Protein AF-A0A7N2MEG8-F1 (afdb_monomer_lite)

Structure (mmCIF, N/CA/C/O backbone):
data_AF-A0A7N2MEG8-F1
#
_entry.id   AF-A0A7N2MEG8-F1
#
loop_
_atom_site.group_PDB
_atom_site.id
_atom_site.type_symbol
_atom_site.label_atom_id
_atom_site.label_alt_id
_atom_site.label_comp_id
_atom_site.label_asym_id
_atom_site.label_entity_id
_atom_site.label_seq_id
_atom_site.pdbx_PDB_ins_code
_atom_site.Cartn_x
_atom_site.Cartn_y
_atom_site.Cartn_z
_atom_site.occupancy
_atom_site.B_iso_or_equiv
_atom_site.auth_seq_id
_atom_site.auth_comp_id
_atom_site.auth_asym_id
_atom_site.auth_atom_id
_atom_site.pdbx_PDB_model_num
ATOM 1 N N . MET A 1 1 ? 31.003 22.442 -7.005 1.00 32.66 1 MET A N 1
ATOM 2 C CA . MET A 1 1 ? 30.619 21.019 -7.139 1.00 32.66 1 MET A CA 1
ATOM 3 C C . MET A 1 1 ? 30.302 20.771 -8.602 1.00 32.66 1 MET A C 1
ATOM 5 O O . MET A 1 1 ? 29.429 21.438 -9.139 1.00 32.66 1 MET A O 1
ATOM 9 N N . ASN A 1 2 ? 31.133 19.966 -9.264 1.00 27.70 2 ASN A N 1
ATOM 10 C CA . ASN A 1 2 ? 31.216 19.896 -10.724 1.00 27.70 2 ASN A CA 1
ATOM 11 C C . ASN A 1 2 ? 30.023 19.133 -11.328 1.00 27.70 2 ASN A C 1
ATOM 13 O O . ASN A 1 2 ? 29.687 18.065 -10.815 1.00 27.70 2 ASN A O 1
ATOM 17 N N . PRO A 1 3 ? 29.409 19.633 -12.415 1.00 34.84 3 PRO A N 1
ATOM 18 C CA . PRO A 1 3 ? 28.373 18.915 -13.140 1.00 34.84 3 PRO A CA 1
ATOM 19 C C . PRO A 1 3 ? 29.043 17.756 -13.882 1.00 34.84 3 PRO A C 1
ATOM 21 O O . PRO A 1 3 ? 29.673 17.955 -14.921 1.00 34.84 3 PRO A O 1
ATOM 24 N N . ILE A 1 4 ? 28.965 16.553 -13.312 1.00 37.94 4 ILE A N 1
ATOM 25 C CA . ILE A 1 4 ? 29.476 15.345 -13.955 1.00 37.94 4 ILE A CA 1
ATOM 26 C C . ILE A 1 4 ? 28.613 15.096 -15.193 1.00 37.94 4 ILE A C 1
ATOM 28 O O . ILE A 1 4 ? 27.450 14.713 -15.112 1.00 37.94 4 ILE A O 1
ATOM 32 N N . CYS A 1 5 ? 29.245 15.394 -16.322 1.00 35.41 5 CYS A N 1
ATOM 33 C CA . CYS A 1 5 ? 28.895 15.046 -17.684 1.00 35.41 5 CYS A CA 1
ATOM 34 C C . CYS A 1 5 ? 27.600 15.672 -18.229 1.00 35.41 5 CYS A C 1
ATOM 36 O O . CYS A 1 5 ? 26.503 15.126 -18.135 1.00 35.41 5 CYS A O 1
ATOM 38 N N . LYS A 1 6 ? 27.767 16.771 -18.981 1.00 37.84 6 LYS A N 1
ATOM 39 C CA . LYS A 1 6 ? 26.927 17.019 -20.162 1.00 37.84 6 LYS A CA 1
ATOM 40 C C . LYS A 1 6 ? 27.148 15.854 -21.141 1.00 37.84 6 LYS A C 1
ATOM 42 O O . LYS A 1 6 ? 27.986 15.946 -22.032 1.00 37.84 6 LYS A O 1
ATOM 47 N N . LEU A 1 7 ? 26.445 14.743 -20.933 1.00 39.22 7 LEU A N 1
ATOM 48 C CA . LEU A 1 7 ? 26.450 13.606 -21.849 1.00 39.22 7 LEU A CA 1
ATOM 49 C C . LEU A 1 7 ? 25.743 14.017 -23.143 1.00 39.22 7 LEU A C 1
ATOM 51 O O . LEU A 1 7 ? 24.631 14.544 -23.146 1.00 39.22 7 LEU A O 1
ATOM 55 N N . HIS A 1 8 ? 26.481 13.867 -24.236 1.00 35.41 8 HIS A N 1
ATOM 56 C CA . HIS A 1 8 ? 26.164 14.364 -25.564 1.00 35.41 8 HIS A CA 1
ATOM 57 C C . HIS A 1 8 ? 24.864 13.742 -26.100 1.00 35.41 8 HIS A C 1
ATOM 59 O O . HIS A 1 8 ? 24.668 12.530 -26.036 1.00 35.41 8 HIS A O 1
ATOM 65 N N . ARG A 1 9 ? 23.985 14.586 -26.651 1.00 37.75 9 ARG A N 1
ATOM 66 C CA 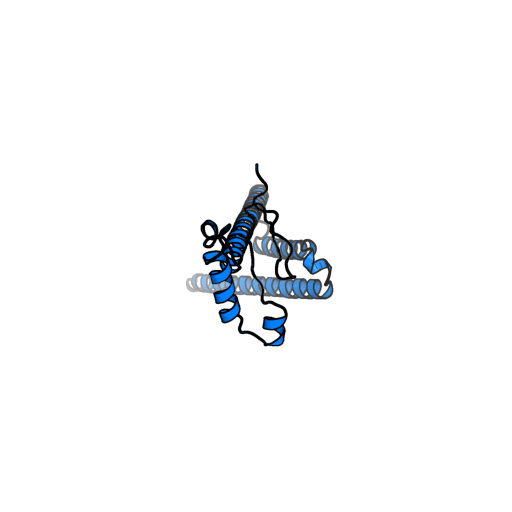. ARG A 1 9 ? 22.702 14.216 -27.261 1.00 37.75 9 ARG A CA 1
ATOM 67 C C . ARG A 1 9 ? 22.949 13.323 -28.489 1.00 37.75 9 ARG A C 1
ATOM 69 O O . ARG A 1 9 ? 23.186 13.838 -29.576 1.00 37.75 9 ARG A O 1
ATOM 76 N N . ARG A 1 10 ? 22.874 12.001 -28.327 1.00 39.38 10 ARG A N 1
ATOM 77 C CA . ARG A 1 10 ? 22.604 11.063 -29.427 1.00 39.38 10 ARG A CA 1
ATOM 78 C C . ARG A 1 10 ? 21.420 10.173 -29.048 1.00 39.38 10 ARG A C 1
ATOM 80 O O . ARG A 1 10 ? 21.531 9.344 -28.157 1.00 39.38 10 ARG A O 1
ATOM 87 N N . GLU A 1 11 ? 20.308 10.466 -29.719 1.00 40.22 11 GLU A N 1
ATOM 88 C CA . GLU A 1 11 ? 19.078 9.680 -29.897 1.00 40.22 11 GLU A CA 1
ATOM 89 C C . GLU A 1 11 ? 18.393 9.136 -28.620 1.00 40.22 11 GLU A C 1
ATOM 91 O O . GLU A 1 11 ? 18.770 8.127 -28.039 1.00 40.22 11 GLU A O 1
ATOM 96 N N . ASP A 1 12 ? 17.367 9.875 -28.185 1.00 44.72 12 ASP A N 1
ATOM 97 C CA . ASP A 1 12 ? 16.036 9.486 -27.672 1.00 44.72 12 ASP A CA 1
ATOM 98 C C . ASP A 1 12 ? 15.849 8.404 -26.577 1.00 44.72 12 ASP A C 1
ATOM 100 O O . ASP A 1 12 ? 14.711 8.079 -26.242 1.00 44.72 12 ASP A O 1
ATOM 104 N N . ILE A 1 13 ? 16.900 7.873 -25.944 1.00 49.38 13 ILE A N 1
ATOM 105 C CA . ILE A 1 13 ? 16.780 6.692 -25.051 1.00 49.38 13 ILE A CA 1
ATOM 106 C C . ILE A 1 13 ? 16.774 7.032 -23.538 1.00 49.38 13 ILE A C 1
ATOM 108 O O . ILE A 1 13 ? 16.577 6.157 -22.691 1.00 49.38 13 ILE A O 1
ATOM 112 N N . TRP A 1 14 ? 16.911 8.304 -23.149 1.00 44.84 14 TRP A N 1
ATOM 113 C CA . TRP A 1 14 ? 17.246 8.668 -21.761 1.00 44.84 14 TRP A CA 1
ATOM 114 C C . TRP A 1 14 ? 16.117 9.396 -21.020 1.00 44.84 14 TRP A C 1
ATOM 116 O O . TRP A 1 14 ? 15.692 10.481 -21.417 1.00 44.84 14 TRP A O 1
ATOM 126 N N . LYS A 1 15 ? 15.682 8.841 -19.880 1.00 49.66 15 LYS A N 1
ATOM 127 C CA . LYS A 1 15 ? 14.911 9.564 -18.853 1.00 49.66 15 LYS A CA 1
ATOM 128 C C . LYS A 1 15 ? 15.708 9.581 -17.554 1.00 49.66 15 LYS A C 1
ATOM 130 O O . LYS A 1 15 ? 16.048 8.530 -17.023 1.00 49.66 15 LYS A O 1
ATOM 135 N N . ILE A 1 16 ? 15.988 10.780 -17.054 1.00 51.81 16 ILE A N 1
ATOM 136 C CA . ILE A 1 16 ? 16.677 11.005 -15.783 1.00 51.81 16 ILE A CA 1
ATOM 137 C C . ILE A 1 16 ? 15.614 11.328 -14.725 1.00 51.81 16 ILE A C 1
ATOM 139 O O . ILE A 1 16 ? 14.812 12.241 -14.925 1.00 51.81 16 ILE A O 1
ATOM 143 N N . VAL A 1 17 ? 15.608 10.598 -13.607 1.00 47.75 17 VAL A N 1
ATOM 144 C CA . VAL A 1 17 ? 14.681 10.820 -12.483 1.00 47.75 17 VAL A CA 1
ATOM 145 C C . VAL A 1 17 ? 15.483 11.233 -11.246 1.00 47.75 17 VAL A C 1
ATOM 147 O O . VAL A 1 17 ? 16.465 10.580 -10.896 1.00 47.75 17 VAL A O 1
ATOM 150 N N . SER A 1 18 ? 15.081 12.337 -10.607 1.00 42.62 18 SER A N 1
ATOM 151 C CA . SER A 1 18 ? 15.676 12.851 -9.364 1.00 42.62 18 SER A CA 1
ATOM 152 C C . SER A 1 18 ? 14.766 12.577 -8.179 1.00 42.62 18 SER A C 1
ATOM 154 O O . SER A 1 18 ? 13.565 12.828 -8.280 1.00 42.62 18 SER A O 1
ATOM 156 N N . PHE A 1 19 ? 15.327 12.162 -7.044 1.00 45.59 19 PHE A N 1
ATOM 157 C CA . PHE A 1 19 ? 14.583 12.102 -5.788 1.00 45.59 19 PHE A CA 1
ATOM 158 C C . PHE A 1 19 ? 15.515 12.290 -4.584 1.00 45.59 19 PHE A C 1
ATOM 160 O O . PHE A 1 19 ? 16.102 11.315 -4.145 1.00 45.59 19 PHE A O 1
ATOM 167 N N . ASN A 1 20 ? 15.683 13.523 -4.075 1.00 46.59 20 ASN A N 1
ATOM 168 C CA . ASN A 1 20 ? 16.405 13.929 -2.839 1.00 46.59 20 ASN A CA 1
ATOM 169 C C . ASN A 1 20 ? 17.774 13.255 -2.499 1.00 46.59 20 ASN A C 1
ATOM 171 O O . ASN A 1 20 ? 18.314 13.501 -1.426 1.00 46.59 20 ASN A O 1
ATOM 175 N N . HIS A 1 21 ? 18.340 12.442 -3.395 1.00 49.62 21 HIS A N 1
ATOM 176 C CA . HIS A 1 21 ? 19.481 11.513 -3.304 1.00 49.62 21 HIS A CA 1
ATOM 177 C C . HIS A 1 21 ? 20.016 11.285 -4.745 1.00 49.62 21 HIS A C 1
ATOM 179 O O . HIS A 1 21 ? 19.342 11.709 -5.692 1.00 49.62 21 HIS A O 1
ATOM 185 N N . PRO A 1 22 ? 21.231 10.724 -4.965 1.00 65.19 22 PRO A N 1
ATOM 186 C CA . PRO A 1 22 ? 21.933 10.869 -6.243 1.00 65.19 22 PRO A CA 1
ATOM 187 C C . PRO A 1 22 ? 21.130 10.319 -7.424 1.00 65.19 22 PRO A C 1
ATOM 189 O O . PRO A 1 22 ? 20.460 9.296 -7.329 1.00 65.19 22 PRO A O 1
ATOM 192 N N . TRP A 1 23 ? 21.216 11.035 -8.541 1.00 72.44 23 TRP A N 1
ATOM 193 C CA . TRP A 1 23 ? 20.558 10.714 -9.801 1.00 72.44 23 TRP A CA 1
ATOM 194 C C . TRP A 1 23 ? 20.872 9.285 -10.256 1.00 72.44 23 TRP A C 1
ATOM 196 O O . TRP A 1 23 ? 22.038 8.891 -10.283 1.00 72.44 23 TRP A O 1
ATOM 206 N N . VAL A 1 24 ? 19.839 8.539 -10.659 1.00 81.38 24 VAL A N 1
ATOM 207 C CA . VAL A 1 24 ? 19.984 7.189 -11.223 1.00 81.38 24 VAL A CA 1
ATOM 208 C C . VAL A 1 24 ? 19.798 7.263 -12.734 1.00 81.38 24 VAL A C 1
ATOM 210 O O . VAL A 1 24 ? 18.755 7.698 -13.225 1.00 81.38 24 VAL A O 1
ATOM 213 N N . GLY A 1 25 ? 20.822 6.850 -13.477 1.00 82.56 25 GLY A N 1
ATOM 214 C CA . GLY A 1 25 ? 20.760 6.687 -14.925 1.00 82.56 25 GLY A CA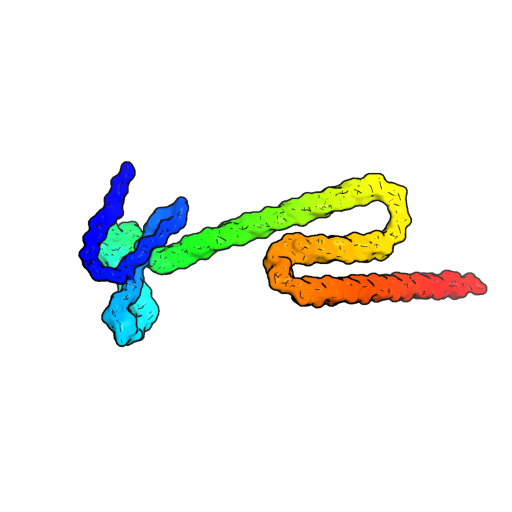 1
ATOM 215 C C . GLY A 1 25 ? 20.036 5.396 -15.297 1.00 82.56 25 GLY A C 1
ATOM 216 O O . GLY A 1 25 ? 20.270 4.361 -14.680 1.00 82.56 25 GLY A O 1
ATOM 217 N N . ILE A 1 26 ? 19.176 5.449 -16.315 1.00 84.00 26 ILE A N 1
ATOM 218 C CA . ILE A 1 26 ? 18.391 4.310 -16.813 1.00 84.00 26 ILE A CA 1
ATOM 219 C C . ILE A 1 26 ? 18.540 4.233 -18.325 1.00 84.00 26 ILE A C 1
ATOM 221 O O . ILE A 1 26 ? 18.470 5.263 -18.999 1.00 84.00 26 ILE A O 1
ATOM 225 N N . VAL A 1 27 ? 18.709 3.017 -18.843 1.00 83.62 27 VAL A N 1
ATOM 226 C CA . VAL A 1 27 ? 18.748 2.748 -20.285 1.00 83.62 27 VAL A CA 1
ATOM 227 C C . VAL A 1 27 ? 17.457 2.034 -20.646 1.00 83.62 27 VAL A C 1
ATOM 229 O O . VAL A 1 27 ? 17.177 0.947 -20.145 1.00 83.62 27 VAL A O 1
ATOM 232 N N . ASN A 1 28 ? 16.661 2.639 -21.521 1.00 85.94 28 ASN A N 1
ATOM 233 C CA . ASN A 1 28 ? 15.438 2.015 -22.011 1.00 85.94 28 ASN A CA 1
ATOM 234 C C . ASN A 1 28 ? 15.673 1.258 -23.324 1.00 85.94 28 ASN A C 1
ATOM 236 O O . ASN A 1 28 ? 16.708 1.390 -23.975 1.00 85.94 28 ASN A O 1
ATOM 240 N N . ARG A 1 29 ? 14.670 0.474 -23.739 1.00 82.50 29 ARG A N 1
ATOM 241 C CA . ARG A 1 29 ? 14.635 -0.110 -25.087 1.00 82.50 29 ARG A CA 1
ATOM 242 C C . ARG A 1 29 ? 14.653 1.004 -26.135 1.00 82.50 29 ARG A C 1
ATOM 244 O O . ARG A 1 29 ? 13.894 1.964 -26.020 1.00 82.50 29 ARG A O 1
ATOM 251 N N . SER A 1 30 ? 15.485 0.842 -27.162 1.00 79.38 30 SER A N 1
ATOM 252 C CA . SER A 1 30 ? 15.487 1.734 -28.323 1.00 79.38 30 SER A CA 1
ATOM 253 C C . SER A 1 30 ? 14.206 1.575 -29.150 1.00 79.38 30 SER A C 1
ATOM 255 O O . SER A 1 30 ? 13.497 0.573 -29.032 1.00 79.38 30 SER A O 1
ATOM 257 N N . GLN A 1 31 ? 13.929 2.513 -30.059 1.00 75.94 31 GLN A N 1
ATOM 258 C CA . GLN A 1 31 ? 12.781 2.392 -30.965 1.00 75.94 31 GLN A CA 1
ATOM 259 C C . GLN A 1 31 ? 12.859 1.128 -31.841 1.00 75.94 31 GLN A C 1
ATOM 261 O O . GLN A 1 31 ? 11.842 0.487 -32.103 1.00 75.94 31 GLN A O 1
ATOM 266 N N . ALA A 1 32 ? 14.065 0.717 -32.244 1.00 80.62 32 ALA A N 1
ATOM 267 C CA . ALA A 1 32 ? 14.275 -0.527 -32.979 1.00 80.62 32 ALA A CA 1
ATOM 268 C C . ALA A 1 32 ? 13.986 -1.767 -32.115 1.00 80.62 32 ALA A C 1
ATOM 270 O O . ALA A 1 32 ? 13.378 -2.718 -32.604 1.00 80.62 32 ALA A O 1
ATOM 271 N N . ASP A 1 33 ? 14.384 -1.756 -30.838 1.00 79.00 33 ASP A N 1
ATOM 272 C CA . ASP A 1 33 ? 14.089 -2.840 -29.893 1.00 79.00 33 ASP A CA 1
ATOM 273 C C . ASP A 1 33 ? 12.582 -2.938 -29.598 1.00 79.00 33 ASP A C 1
ATOM 275 O O . ASP A 1 3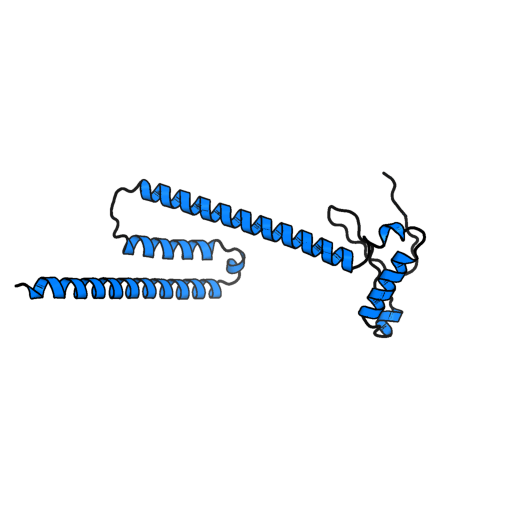3 ? 12.049 -4.040 -29.481 1.00 79.00 33 ASP A O 1
ATOM 279 N N . ILE A 1 34 ? 11.875 -1.803 -29.525 1.00 77.00 34 ILE A N 1
ATOM 280 C CA . ILE A 1 34 ? 10.413 -1.759 -29.363 1.00 77.00 34 ILE A CA 1
ATOM 281 C C . ILE A 1 34 ? 9.723 -2.357 -30.591 1.00 77.00 34 ILE A C 1
ATOM 283 O O . ILE A 1 34 ? 8.886 -3.245 -30.448 1.00 77.00 34 ILE A O 1
ATOM 287 N N . ASN A 1 35 ? 10.113 -1.928 -31.795 1.00 83.56 35 ASN A N 1
ATOM 288 C CA . ASN A 1 35 ? 9.523 -2.413 -33.046 1.00 83.56 35 ASN A CA 1
ATOM 289 C C . ASN A 1 35 ? 9.765 -3.917 -33.268 1.00 83.56 35 ASN A C 1
ATOM 291 O O . ASN A 1 35 ? 8.969 -4.578 -33.927 1.00 83.56 35 ASN A O 1
ATOM 295 N N . LYS A 1 36 ? 10.854 -4.460 -32.713 1.00 88.88 36 LYS A N 1
ATOM 296 C CA . LYS A 1 36 ? 11.186 -5.893 -32.750 1.00 88.88 36 LYS A CA 1
ATOM 297 C C . LYS A 1 36 ? 10.635 -6.685 -31.561 1.00 88.88 36 LYS A C 1
ATOM 299 O O . LYS A 1 36 ? 10.908 -7.877 -31.477 1.00 88.88 36 LYS A O 1
ATOM 304 N N . ILE A 1 37 ? 9.896 -6.043 -30.650 1.00 82.25 37 ILE A N 1
ATOM 305 C CA . ILE A 1 37 ? 9.352 -6.653 -29.427 1.00 82.25 37 ILE A CA 1
ATOM 306 C C . ILE A 1 37 ? 10.460 -7.389 -28.653 1.00 82.25 37 ILE A C 1
ATOM 308 O O . ILE A 1 37 ? 10.313 -8.531 -28.227 1.00 82.25 37 ILE A O 1
ATOM 312 N N . VAL A 1 38 ? 11.614 -6.735 -28.499 1.00 78.12 38 VAL A N 1
ATOM 313 C CA . VAL A 1 38 ? 12.732 -7.313 -27.749 1.00 78.12 38 VAL A CA 1
ATOM 314 C C . VAL A 1 38 ? 12.296 -7.551 -26.311 1.00 78.12 38 VAL A C 1
ATOM 316 O O . VAL A 1 38 ? 11.730 -6.660 -25.657 1.00 78.12 38 VAL A O 1
ATOM 319 N N . ASP A 1 39 ? 12.580 -8.767 -25.849 1.00 86.00 39 ASP A N 1
ATOM 320 C CA . ASP A 1 39 ? 12.261 -9.234 -24.512 1.00 86.00 39 ASP A CA 1
ATOM 321 C C . ASP A 1 39 ? 12.831 -8.301 -23.433 1.00 86.00 39 ASP A C 1
ATOM 323 O O . ASP A 1 39 ? 13.923 -7.734 -23.562 1.00 86.00 39 ASP A O 1
ATOM 327 N N . ILE A 1 40 ? 12.065 -8.119 -22.359 1.00 84.56 40 ILE A N 1
ATOM 328 C CA . ILE A 1 40 ? 12.423 -7.181 -21.297 1.00 84.56 40 ILE A CA 1
ATOM 329 C C . ILE A 1 40 ? 13.675 -7.624 -20.534 1.00 84.56 40 ILE A C 1
ATOM 331 O O . ILE A 1 40 ? 14.457 -6.768 -20.134 1.00 84.56 40 ILE A O 1
ATOM 335 N N . LEU A 1 41 ? 13.916 -8.928 -20.374 1.00 84.75 41 LEU A N 1
ATOM 336 C CA . LEU A 1 41 ? 15.113 -9.455 -19.718 1.00 84.75 41 LEU A CA 1
ATOM 337 C C . LEU A 1 41 ? 16.347 -9.217 -20.585 1.00 84.75 41 LEU A C 1
ATOM 339 O O . LEU A 1 41 ? 17.377 -8.780 -20.080 1.00 84.75 41 LEU A O 1
ATOM 343 N N . VAL A 1 42 ? 16.220 -9.386 -21.904 1.00 84.62 42 VAL A N 1
ATOM 344 C CA . VAL A 1 42 ? 17.291 -9.037 -22.852 1.00 84.62 42 VAL A CA 1
ATOM 345 C C . VAL A 1 42 ? 17.609 -7.540 -22.781 1.00 84.62 42 VAL A C 1
ATOM 347 O O . VAL A 1 42 ? 18.776 -7.153 -22.770 1.00 84.62 42 VAL A O 1
ATOM 350 N N . ALA A 1 43 ? 16.590 -6.683 -22.679 1.00 81.62 43 ALA A N 1
ATOM 351 C CA . ALA A 1 43 ? 16.787 -5.248 -22.491 1.00 81.62 43 ALA A CA 1
ATOM 352 C C . ALA A 1 43 ? 17.467 -4.912 -21.150 1.00 81.62 43 ALA A C 1
ATOM 354 O O . ALA A 1 43 ? 18.297 -4.007 -21.104 1.00 81.62 43 ALA A O 1
ATOM 355 N N . ARG A 1 44 ? 17.169 -5.659 -20.079 1.00 83.81 44 ARG A N 1
ATOM 356 C CA . ARG A 1 44 ? 17.829 -5.521 -18.769 1.00 83.81 44 ARG A CA 1
ATOM 357 C C . ARG A 1 44 ? 19.302 -5.925 -18.813 1.00 83.81 44 ARG A C 1
ATOM 359 O O . ARG A 1 44 ? 20.129 -5.213 -18.253 1.00 83.81 44 ARG A O 1
ATOM 366 N N . CYS A 1 45 ? 19.644 -7.006 -19.516 1.00 86.06 45 CYS A N 1
ATOM 367 C CA . CYS A 1 45 ? 21.041 -7.393 -19.733 1.00 86.06 45 CYS A CA 1
ATOM 368 C C . CYS A 1 45 ? 21.806 -6.307 -20.501 1.00 86.06 45 CYS A C 1
ATOM 370 O O . CYS A 1 45 ? 22.878 -5.898 -20.066 1.00 86.06 45 CYS A O 1
ATOM 372 N N . LYS A 1 46 ? 21.216 -5.765 -21.576 1.00 85.19 46 LYS A N 1
ATOM 373 C CA . LYS A 1 46 ? 21.802 -4.652 -22.343 1.00 85.19 46 LYS A CA 1
ATOM 374 C C . LYS A 1 46 ? 21.965 -3.373 -21.513 1.00 85.19 46 LYS A C 1
ATOM 376 O O . LYS A 1 46 ? 22.953 -2.665 -21.679 1.00 85.19 46 LYS A O 1
ATOM 381 N N . GLU A 1 47 ? 21.013 -3.062 -20.629 1.00 85.62 47 GLU A N 1
ATOM 382 C CA . GLU A 1 47 ? 21.106 -1.927 -19.697 1.00 85.62 47 GLU A CA 1
ATOM 383 C C . GLU A 1 47 ? 22.302 -2.094 -18.749 1.00 85.62 47 GLU A C 1
ATOM 385 O O . GLU A 1 47 ? 23.070 -1.152 -18.553 1.00 85.62 47 GLU A O 1
ATOM 390 N N . TRP A 1 48 ? 22.498 -3.297 -18.204 1.00 84.94 48 TRP A N 1
ATOM 391 C CA . TRP A 1 48 ? 23.644 -3.597 -17.349 1.00 84.94 48 TRP A CA 1
ATOM 392 C C . TRP A 1 48 ? 24.972 -3.517 -18.110 1.00 84.94 48 TRP A C 1
ATOM 394 O O . TRP A 1 48 ? 25.895 -2.841 -17.654 1.00 84.94 48 TRP A O 1
ATOM 404 N N . GLU A 1 49 ? 25.052 -4.141 -19.290 1.00 85.50 49 GLU A N 1
ATOM 405 C CA . GLU A 1 49 ? 26.234 -4.089 -20.159 1.00 85.50 49 GLU A CA 1
ATOM 406 C C . GLU A 1 49 ? 26.605 -2.645 -20.504 1.00 85.50 49 GLU A C 1
ATOM 408 O O . GLU A 1 49 ? 27.761 -2.259 -20.347 1.00 85.50 49 GLU A O 1
ATOM 413 N N . TYR A 1 50 ? 25.620 -1.819 -20.876 1.00 84.94 50 TYR A N 1
ATOM 414 C CA . TYR A 1 50 ? 25.829 -0.410 -21.198 1.00 84.94 50 TYR A CA 1
ATOM 415 C C . TYR A 1 50 ? 26.552 0.340 -20.074 1.00 84.94 50 TYR A C 1
ATOM 417 O O . TYR A 1 50 ? 27.540 1.037 -20.326 1.00 84.94 50 TYR A O 1
ATOM 425 N N . PHE A 1 51 ? 26.091 0.193 -18.829 1.00 83.75 51 PHE A N 1
ATOM 426 C CA . PHE A 1 51 ? 26.725 0.857 -17.691 1.00 83.75 51 PHE A CA 1
ATOM 427 C C . PHE A 1 51 ? 28.072 0.229 -17.323 1.00 83.75 51 PHE A C 1
ATOM 429 O O . PHE A 1 51 ? 28.990 0.965 -16.971 1.00 83.75 51 PHE A O 1
ATOM 436 N N . ALA A 1 52 ? 28.226 -1.093 -17.441 1.00 83.31 52 ALA A N 1
ATOM 437 C CA . ALA A 1 52 ? 29.468 -1.792 -17.114 1.00 83.31 52 ALA A CA 1
ATOM 438 C C . ALA A 1 52 ? 30.616 -1.464 -18.085 1.00 83.31 52 ALA A C 1
ATOM 440 O O . ALA A 1 52 ? 31.766 -1.353 -17.664 1.00 83.31 52 ALA A O 1
ATOM 441 N N . THR A 1 53 ? 30.316 -1.278 -19.375 1.00 80.50 53 THR A N 1
ATOM 442 C CA . THR A 1 53 ? 31.328 -1.008 -20.411 1.00 80.50 53 THR A CA 1
ATOM 443 C C . THR A 1 53 ? 31.591 0.480 -20.655 1.00 80.50 53 THR A C 1
ATOM 445 O O . THR A 1 53 ? 32.477 0.828 -21.434 1.00 80.50 53 THR A O 1
ATOM 448 N N . SER A 1 54 ? 30.823 1.378 -20.031 1.00 75.31 54 SER A N 1
ATOM 449 C CA . SER A 1 54 ? 30.923 2.820 -20.279 1.00 75.31 54 SER A CA 1
ATOM 450 C C . SER A 1 54 ? 32.175 3.449 -19.633 1.00 75.31 54 SER A C 1
ATOM 452 O O . SER A 1 54 ? 32.332 3.342 -18.414 1.00 75.31 54 SER A O 1
ATOM 454 N N . PRO A 1 55 ? 33.013 4.199 -20.385 1.00 65.00 55 PRO A N 1
ATOM 455 C CA . PRO A 1 55 ? 34.256 4.801 -19.875 1.00 65.00 55 PRO A CA 1
ATOM 456 C C . PRO A 1 55 ? 34.054 5.751 -18.685 1.00 65.00 55 PRO A C 1
ATOM 458 O O . PRO A 1 55 ? 34.843 5.745 -17.744 1.00 65.00 55 PRO A O 1
ATOM 461 N N . ASP A 1 56 ? 32.964 6.526 -18.701 1.00 64.00 56 ASP A N 1
ATOM 462 C CA . ASP A 1 56 ? 32.686 7.568 -17.701 1.00 64.00 56 ASP A CA 1
ATOM 463 C C . ASP A 1 56 ? 31.815 7.080 -16.527 1.00 64.00 56 ASP A C 1
ATOM 465 O O . ASP A 1 56 ? 31.757 7.736 -15.489 1.00 64.00 56 ASP A O 1
ATOM 469 N N . SER A 1 57 ? 31.119 5.944 -16.668 1.00 62.94 57 SER A N 1
ATOM 470 C CA . SER A 1 57 ? 30.120 5.464 -15.691 1.00 62.94 57 SER A CA 1
ATOM 471 C C . SER A 1 57 ? 30.325 4.028 -15.201 1.00 62.94 57 SER A C 1
ATOM 473 O O . SER A 1 57 ? 29.605 3.604 -14.297 1.00 62.94 57 SER A O 1
ATOM 475 N N . GLY A 1 58 ? 31.360 3.321 -15.674 1.00 66.69 58 GLY A N 1
ATOM 476 C CA . GLY A 1 58 ? 31.688 1.959 -15.230 1.00 66.69 58 GLY A CA 1
ATOM 477 C C . GLY A 1 58 ? 31.873 1.832 -13.714 1.00 66.69 58 GLY A C 1
ATOM 478 O O . GLY A 1 58 ? 31.372 0.897 -13.096 1.00 66.69 58 GLY A O 1
ATOM 479 N N . HIS A 1 59 ? 32.489 2.830 -13.073 1.00 72.50 59 HIS A N 1
ATOM 480 C CA . HIS A 1 59 ? 32.660 2.869 -11.614 1.00 72.50 59 HIS A CA 1
ATOM 481 C C . HIS A 1 59 ? 31.347 3.099 -10.834 1.00 72.50 59 HIS A C 1
ATOM 483 O O . HIS A 1 59 ? 31.291 2.849 -9.631 1.00 72.50 59 HIS A O 1
ATOM 489 N N . LEU A 1 60 ? 30.290 3.566 -11.505 1.00 72.88 60 LEU A N 1
ATOM 490 C CA . LEU A 1 60 ? 28.955 3.774 -10.940 1.00 72.88 60 LEU A CA 1
ATOM 491 C C . LEU A 1 60 ? 27.960 2.697 -11.371 1.00 72.88 60 LEU A C 1
ATOM 493 O O . LEU A 1 60 ? 26.819 2.753 -10.926 1.00 72.88 60 LEU A O 1
ATOM 497 N N . ALA A 1 61 ? 28.360 1.713 -12.183 1.00 75.88 61 ALA A N 1
ATOM 498 C CA . ALA A 1 61 ? 27.450 0.719 -12.751 1.00 75.88 61 ALA A CA 1
ATOM 499 C C . ALA A 1 61 ? 26.603 -0.005 -11.686 1.00 75.88 61 ALA A C 1
ATOM 501 O O . ALA A 1 61 ? 25.419 -0.243 -11.896 1.00 75.88 61 ALA A O 1
ATOM 502 N N . SER A 1 62 ? 27.166 -0.259 -10.499 1.00 78.12 62 SER A N 1
ATOM 503 C CA . SER A 1 62 ? 26.451 -0.871 -9.365 1.00 78.12 62 SER A CA 1
ATOM 504 C C . SER A 1 62 ? 25.366 0.015 -8.730 1.00 78.12 62 SER A C 1
ATOM 506 O O . SER A 1 62 ? 24.540 -0.480 -7.965 1.00 78.12 62 SER A O 1
ATOM 508 N N . LYS A 1 63 ? 25.361 1.317 -9.030 1.00 79.25 63 LYS A N 1
ATOM 509 C CA . LYS A 1 63 ? 24.410 2.333 -8.544 1.00 79.25 63 LYS A CA 1
ATOM 510 C C . LYS A 1 63 ? 23.515 2.894 -9.658 1.00 79.25 63 LYS A C 1
ATOM 512 O O . LYS A 1 63 ? 22.835 3.894 -9.446 1.00 79.25 63 LYS A O 1
ATOM 517 N N . MET A 1 64 ? 23.550 2.293 -10.845 1.00 82.81 64 MET A N 1
ATOM 518 C CA . MET A 1 64 ? 22.785 2.715 -12.019 1.00 82.81 64 MET A CA 1
ATOM 519 C C . MET A 1 64 ? 21.800 1.623 -12.440 1.00 82.81 64 MET A C 1
ATOM 521 O O . MET A 1 64 ? 21.780 0.520 -11.892 1.00 82.81 64 MET A O 1
ATOM 525 N N . GLY A 1 65 ? 20.962 1.946 -13.418 1.00 84.44 65 GLY A N 1
ATOM 526 C CA . GLY A 1 65 ? 19.994 1.031 -13.990 1.00 84.44 65 GLY A CA 1
ATOM 527 C C . GLY A 1 65 ? 18.711 0.911 -13.180 1.00 84.44 65 GLY A C 1
ATOM 528 O O . GLY A 1 65 ? 18.567 1.367 -12.039 1.00 84.44 65 GLY A O 1
ATOM 529 N N . SER A 1 66 ? 17.738 0.271 -13.810 1.00 84.88 66 SER A N 1
ATOM 530 C CA . SER A 1 66 ? 16.383 0.205 -13.276 1.00 84.88 66 SER A CA 1
ATOM 531 C C . SER A 1 66 ? 16.255 -0.662 -12.023 1.00 84.88 66 SER A C 1
ATOM 533 O O . SER A 1 66 ? 15.354 -0.429 -11.223 1.00 84.88 66 SER A O 1
ATOM 535 N N . GLU A 1 67 ? 17.145 -1.636 -11.816 1.00 86.00 67 GLU A N 1
ATOM 536 C CA . GLU A 1 67 ? 17.169 -2.433 -10.584 1.00 86.00 67 GLU A CA 1
ATOM 537 C C . GLU A 1 67 ? 17.567 -1.578 -9.371 1.00 86.00 67 GLU A C 1
ATOM 539 O O . GLU A 1 67 ? 16.933 -1.656 -8.317 1.00 86.00 67 GLU A O 1
ATOM 544 N N . CYS A 1 68 ? 18.576 -0.714 -9.529 1.00 83.94 68 CYS A N 1
ATOM 545 C CA . CYS A 1 68 ? 18.977 0.228 -8.489 1.00 83.94 68 CYS A CA 1
ATOM 546 C C . CYS A 1 68 ? 17.846 1.220 -8.187 1.00 83.94 68 CYS A C 1
ATOM 548 O O . CYS A 1 68 ? 17.510 1.430 -7.019 1.00 83.94 68 CYS A O 1
ATOM 550 N N . LEU A 1 69 ? 17.190 1.753 -9.228 1.00 84.25 69 LEU A N 1
ATOM 551 C CA . LEU A 1 69 ? 16.019 2.611 -9.047 1.00 84.25 69 LEU A CA 1
ATOM 552 C C . LEU A 1 69 ? 14.904 1.882 -8.278 1.00 84.25 69 LEU A C 1
ATOM 554 O O . LEU A 1 69 ? 14.365 2.436 -7.325 1.00 84.25 69 LEU A O 1
ATOM 558 N N . ALA A 1 70 ? 14.566 0.648 -8.659 1.00 84.62 70 ALA A N 1
ATOM 559 C CA . ALA A 1 70 ? 13.509 -0.121 -8.004 1.00 84.62 70 ALA A CA 1
ATOM 560 C C . ALA A 1 70 ? 13.802 -0.347 -6.513 1.00 84.62 70 ALA A C 1
ATOM 562 O O . ALA A 1 70 ? 12.912 -0.177 -5.678 1.00 84.62 70 ALA A O 1
ATOM 563 N N . LYS A 1 71 ? 15.057 -0.660 -6.164 1.00 83.38 71 LYS A N 1
ATOM 564 C CA . LYS A 1 71 ? 15.510 -0.789 -4.771 1.00 83.38 71 LYS A CA 1
ATOM 565 C C . LYS A 1 71 ? 15.360 0.526 -4.005 1.00 83.38 71 LYS A C 1
ATOM 567 O O . LYS A 1 71 ? 14.773 0.529 -2.927 1.00 83.38 71 LYS A O 1
ATOM 572 N N . LEU A 1 72 ? 15.820 1.642 -4.573 1.00 82.31 72 LEU A N 1
ATOM 573 C CA . LEU A 1 72 ? 15.717 2.963 -3.940 1.00 82.31 72 LEU A CA 1
ATOM 574 C C . LEU A 1 72 ? 14.264 3.395 -3.725 1.00 82.31 72 LEU A C 1
ATOM 576 O O . LEU A 1 72 ? 13.917 3.871 -2.645 1.00 82.31 72 LEU A O 1
ATOM 580 N N . LEU A 1 73 ? 13.405 3.190 -4.726 1.00 82.12 73 LEU A N 1
ATOM 581 C CA . LEU A 1 73 ? 11.976 3.479 -4.617 1.00 82.12 73 LEU A CA 1
ATOM 582 C C . LEU A 1 73 ? 11.308 2.599 -3.559 1.00 82.12 73 LEU A C 1
ATOM 584 O O . LEU A 1 73 ? 10.503 3.104 -2.782 1.00 82.12 73 LEU A O 1
ATOM 588 N N . SER A 1 74 ? 11.678 1.319 -3.484 1.00 87.69 74 SER A N 1
ATOM 589 C CA . SER A 1 74 ? 11.152 0.396 -2.472 1.00 87.69 74 SER A CA 1
ATOM 590 C C . SER A 1 74 ? 11.557 0.823 -1.061 1.00 87.69 74 SER A C 1
ATOM 592 O O . SER A 1 74 ? 10.697 0.932 -0.194 1.00 87.69 74 SER A O 1
ATOM 594 N N . MET A 1 75 ? 12.834 1.156 -0.841 1.00 82.81 75 MET A N 1
ATOM 595 C CA . MET A 1 75 ? 13.321 1.656 0.451 1.00 82.81 75 MET A CA 1
ATOM 596 C C . MET A 1 75 ? 12.636 2.963 0.861 1.00 82.81 75 MET A C 1
ATOM 598 O O . MET A 1 75 ? 12.284 3.149 2.026 1.00 82.81 75 MET A O 1
ATOM 602 N N . HIS A 1 76 ? 12.445 3.885 -0.087 1.00 82.25 76 HIS A N 1
ATOM 603 C CA . HIS A 1 76 ? 11.768 5.144 0.200 1.00 82.25 76 HIS A CA 1
ATOM 604 C C . HIS A 1 76 ? 10.297 4.919 0.559 1.00 82.25 76 HIS A C 1
ATOM 606 O O . HIS A 1 76 ? 9.824 5.448 1.564 1.00 82.25 76 HIS A O 1
ATOM 612 N N . LEU A 1 77 ? 9.595 4.097 -0.222 1.00 81.25 77 LEU A N 1
ATOM 613 C CA . LEU A 1 77 ? 8.204 3.745 0.034 1.00 81.25 77 LEU A CA 1
ATOM 614 C C . LEU A 1 77 ? 8.040 3.070 1.401 1.00 81.25 77 LEU A C 1
ATOM 616 O O . LEU A 1 77 ? 7.164 3.454 2.170 1.00 81.25 77 LEU A O 1
ATOM 620 N N . GLU A 1 78 ? 8.911 2.118 1.731 1.00 85.25 78 GLU A N 1
ATOM 621 C CA . GLU A 1 78 ? 8.919 1.443 3.030 1.00 85.25 78 GLU A CA 1
ATOM 622 C C . GLU A 1 78 ? 9.109 2.434 4.186 1.00 85.25 78 GLU A C 1
ATOM 624 O O . GLU A 1 78 ? 8.377 2.384 5.175 1.00 85.25 78 GLU A O 1
ATOM 629 N N . SER A 1 79 ? 10.056 3.366 4.049 1.00 83.75 79 SER A N 1
ATOM 630 C CA . SER A 1 79 ? 10.308 4.413 5.043 1.00 83.75 79 SER A CA 1
ATOM 631 C C . SER A 1 79 ? 9.074 5.291 5.269 1.00 83.75 79 SER A C 1
ATOM 633 O O . SER A 1 79 ? 8.666 5.511 6.412 1.00 83.75 79 SER A O 1
ATOM 635 N N . VAL A 1 80 ? 8.426 5.729 4.184 1.00 84.75 80 VAL A N 1
ATOM 636 C CA . VAL A 1 80 ? 7.205 6.543 4.253 1.00 84.75 80 VAL A CA 1
ATOM 637 C C . VAL A 1 80 ? 6.069 5.770 4.920 1.00 84.75 80 VAL A C 1
ATOM 639 O O . VAL A 1 80 ? 5.446 6.294 5.840 1.00 84.75 80 VAL A O 1
ATOM 642 N N . ILE A 1 81 ? 5.822 4.519 4.522 1.00 85.75 81 ILE A N 1
ATOM 643 C CA . ILE A 1 81 ? 4.768 3.682 5.116 1.00 85.75 81 ILE A CA 1
ATOM 644 C C . ILE A 1 81 ? 5.014 3.485 6.615 1.00 85.75 81 IL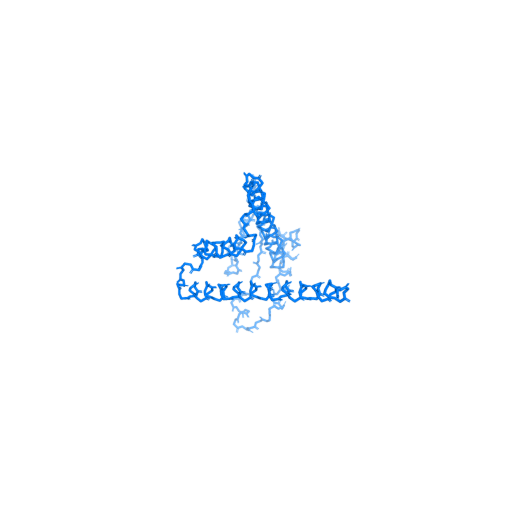E A C 1
ATOM 646 O O . ILE A 1 81 ? 4.099 3.653 7.420 1.00 85.75 81 ILE A O 1
ATOM 650 N N . ARG A 1 82 ? 6.252 3.178 7.011 1.00 82.56 82 ARG A N 1
ATOM 651 C CA . ARG A 1 82 ? 6.620 2.969 8.417 1.00 82.56 82 ARG A CA 1
ATOM 652 C C . ARG A 1 82 ? 6.397 4.227 9.253 1.00 82.56 82 ARG A C 1
ATOM 654 O O . ARG A 1 82 ? 5.800 4.142 10.322 1.00 82.56 82 ARG A O 1
ATOM 661 N N . ALA A 1 83 ? 6.818 5.386 8.749 1.00 80.31 83 ALA A N 1
ATOM 662 C CA . ALA A 1 83 ? 6.599 6.663 9.419 1.00 80.31 83 ALA A CA 1
ATOM 663 C C . ALA A 1 83 ? 5.102 6.979 9.577 1.00 80.31 83 ALA A C 1
ATOM 665 O O . ALA A 1 83 ? 4.676 7.427 10.642 1.00 80.31 83 ALA A O 1
ATOM 666 N N . GLN A 1 84 ? 4.293 6.691 8.552 1.00 83.25 84 GLN A N 1
ATOM 667 C CA . GLN A 1 84 ? 2.840 6.876 8.605 1.00 83.25 84 GLN A CA 1
ATOM 668 C C . GLN A 1 84 ? 2.181 5.956 9.641 1.00 83.25 84 GLN A C 1
ATOM 670 O O . GLN A 1 84 ? 1.385 6.429 10.447 1.00 83.25 84 GLN A O 1
ATOM 675 N N . ILE A 1 85 ? 2.560 4.674 9.697 1.00 84.25 85 ILE A N 1
ATOM 676 C CA . ILE A 1 85 ? 2.060 3.732 10.714 1.00 84.25 85 ILE A CA 1
ATOM 677 C C . ILE A 1 85 ? 2.406 4.218 12.126 1.00 84.25 85 ILE A C 1
ATOM 679 O O . ILE A 1 85 ? 1.538 4.232 13.002 1.00 84.25 85 ILE A O 1
ATOM 683 N N . SER A 1 86 ? 3.649 4.656 12.355 1.00 77.44 86 SER A N 1
ATOM 684 C CA . SER A 1 86 ? 4.063 5.207 13.650 1.00 77.44 86 SER A CA 1
ATOM 685 C C . SER A 1 86 ? 3.267 6.461 14.024 1.00 77.44 86 SER A C 1
ATOM 687 O O . SER A 1 86 ? 2.840 6.587 15.170 1.00 77.44 86 SER A O 1
ATOM 689 N N . SER A 1 87 ? 3.003 7.357 13.067 1.00 81.44 87 SER A N 1
ATOM 690 C CA . SER A 1 87 ? 2.191 8.554 13.311 1.00 81.44 87 SER A CA 1
ATOM 691 C C . SER A 1 87 ? 0.739 8.216 13.651 1.00 81.44 87 SER A C 1
ATOM 693 O O . SER A 1 87 ? 0.188 8.792 14.585 1.00 81.44 87 SER A O 1
ATOM 695 N N . ILE A 1 88 ? 0.119 7.281 12.924 1.00 79.38 88 ILE A N 1
ATOM 696 C CA . ILE A 1 88 ? -1.259 6.837 13.186 1.00 79.38 88 ILE A CA 1
ATOM 697 C C . ILE A 1 88 ? -1.352 6.189 14.569 1.00 79.38 88 ILE A C 1
ATOM 699 O O . ILE A 1 88 ? -2.244 6.520 15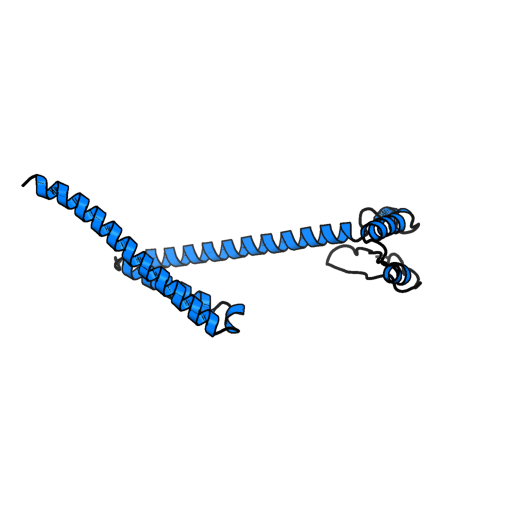.344 1.00 79.38 88 ILE A O 1
ATOM 703 N N . THR A 1 89 ? -0.398 5.319 14.909 1.00 81.56 89 THR A N 1
ATOM 704 C CA . THR A 1 89 ? -0.340 4.661 16.225 1.00 81.56 89 THR A CA 1
ATOM 705 C C . THR A 1 89 ? -0.253 5.690 17.354 1.00 81.56 89 THR A C 1
ATOM 707 O O . THR A 1 89 ? -0.972 5.587 18.343 1.00 81.56 89 THR A O 1
ATOM 710 N N . SER A 1 90 ? 0.577 6.726 17.188 1.00 82.56 90 SER A N 1
ATOM 711 C CA . SER A 1 90 ? 0.690 7.807 18.171 1.00 82.56 90 SER A CA 1
ATOM 712 C C . SER A 1 90 ? -0.607 8.599 18.333 1.00 82.56 90 SER A C 1
ATOM 714 O O . SER A 1 90 ? -0.923 8.996 19.452 1.00 82.56 90 SER A O 1
ATOM 716 N N . LEU A 1 91 ? -1.345 8.844 17.247 1.00 83.00 91 LEU A N 1
ATOM 717 C CA . LEU A 1 91 ? -2.631 9.540 17.311 1.00 83.00 91 LEU A CA 1
ATOM 718 C C . LEU A 1 91 ? -3.681 8.700 18.042 1.00 83.00 91 LEU A C 1
ATOM 720 O O . LEU A 1 91 ? -4.375 9.230 18.901 1.00 83.00 91 LEU A O 1
ATOM 724 N N . ILE A 1 92 ? -3.752 7.397 17.753 1.00 75.12 92 ILE A N 1
ATOM 725 C CA . ILE A 1 92 ? -4.673 6.474 18.428 1.00 75.12 92 ILE A CA 1
ATOM 726 C C . ILE A 1 92 ? -4.392 6.437 19.931 1.00 75.12 92 ILE A C 1
ATOM 728 O O . ILE A 1 92 ? -5.313 6.629 20.717 1.00 75.12 92 ILE A O 1
ATOM 732 N N . ASN A 1 93 ? -3.132 6.242 20.329 1.00 80.62 93 ASN A N 1
ATOM 733 C CA . ASN A 1 93 ? -2.768 6.178 21.746 1.00 80.62 93 ASN A CA 1
ATOM 734 C C . ASN A 1 93 ? -3.094 7.487 22.473 1.00 80.62 93 ASN A C 1
ATOM 736 O O . ASN A 1 93 ? -3.672 7.454 23.552 1.00 80.62 93 ASN A O 1
ATOM 740 N N . LYS A 1 94 ? -2.817 8.637 21.847 1.00 80.31 94 LYS A N 1
ATOM 741 C CA . LYS A 1 94 ? -3.177 9.941 22.410 1.00 80.31 94 LYS A CA 1
ATOM 742 C C . LYS A 1 94 ? -4.693 10.096 22.582 1.00 80.31 94 LYS A C 1
ATOM 744 O O . LYS A 1 94 ? -5.142 10.576 23.614 1.00 80.31 94 LYS A O 1
ATOM 749 N N . SER A 1 95 ? -5.486 9.682 21.594 1.00 73.25 95 SER A N 1
ATOM 750 C CA . SER A 1 95 ? -6.949 9.724 21.704 1.00 73.25 95 SER A CA 1
ATOM 751 C C . SER A 1 95 ? -7.490 8.769 22.772 1.00 73.25 95 SER A C 1
ATOM 753 O O . SER A 1 95 ? -8.486 9.096 23.407 1.00 73.25 95 SER A O 1
ATOM 755 N N . ILE A 1 96 ? -6.851 7.614 22.990 1.00 74.50 96 ILE A N 1
ATOM 756 C CA . ILE A 1 96 ? -7.191 6.704 24.096 1.00 74.50 96 ILE A CA 1
ATOM 757 C C . ILE A 1 96 ? -6.929 7.394 25.439 1.00 74.50 96 ILE A C 1
ATOM 759 O O . ILE A 1 96 ? -7.842 7.456 26.254 1.00 74.50 96 ILE A O 1
ATOM 763 N N . GLU A 1 97 ? -5.743 7.978 25.633 1.00 75.50 97 GLU A N 1
ATOM 764 C CA . GLU A 1 97 ? -5.383 8.692 26.869 1.00 75.50 97 GLU A CA 1
ATOM 765 C C . GLU A 1 97 ? -6.346 9.855 27.174 1.00 75.50 97 GLU A C 1
ATOM 767 O O . GLU A 1 97 ? -6.771 10.035 28.314 1.00 75.50 97 GLU A O 1
ATOM 772 N N . GLU A 1 98 ? -6.729 10.635 26.157 1.00 76.56 98 GLU A N 1
ATOM 773 C CA . GLU A 1 98 ? -7.690 11.737 26.304 1.00 76.56 98 GLU A CA 1
ATOM 774 C C . GLU A 1 98 ? -9.078 11.234 26.739 1.00 76.56 98 GLU A C 1
ATOM 776 O O . GLU A 1 98 ? -9.687 11.812 27.641 1.00 76.56 98 GLU A O 1
ATOM 781 N N . LEU A 1 99 ? -9.561 10.137 26.145 1.00 65.62 99 LEU A N 1
ATOM 782 C CA . LEU A 1 99 ? -10.853 9.532 26.488 1.00 65.62 99 LEU A CA 1
ATOM 783 C C . LEU A 1 99 ? -10.842 8.874 27.874 1.00 65.62 99 LEU A C 1
ATOM 785 O O . LEU A 1 99 ? -11.814 9.001 28.618 1.00 65.62 99 LEU A O 1
ATOM 789 N N . GLU A 1 100 ? -9.757 8.188 28.235 1.00 71.75 100 GLU A N 1
ATOM 790 C CA . GLU A 1 100 ? -9.573 7.612 29.569 1.00 71.75 100 GLU A CA 1
ATOM 791 C C . GLU A 1 100 ? -9.545 8.712 30.636 1.00 71.75 100 GLU A C 1
ATOM 793 O O . GLU A 1 100 ? -10.232 8.593 31.648 1.00 71.75 100 GLU A O 1
ATOM 798 N N . SER A 1 101 ? -8.845 9.823 30.382 1.00 70.94 101 SER A N 1
ATOM 799 C CA . SER A 1 101 ? -8.807 10.965 31.301 1.00 70.94 101 SER A CA 1
ATOM 800 C C . SER A 1 101 ? -10.157 11.677 31.441 1.00 70.94 101 SER A C 1
ATOM 802 O O . SER A 1 101 ? -10.477 12.151 32.532 1.00 70.94 101 SER A O 1
ATOM 804 N N . GLU A 1 102 ? -10.952 11.791 30.373 1.00 69.94 102 GLU A N 1
ATOM 805 C CA . GLU A 1 102 ? -12.300 12.376 30.445 1.00 69.94 102 GLU A CA 1
ATOM 806 C C . GLU A 1 102 ? -13.264 11.470 31.232 1.00 69.94 102 GLU A C 1
ATOM 808 O O . GLU A 1 102 ? -14.124 11.961 31.972 1.00 69.94 102 GLU A O 1
ATOM 813 N N . MET A 1 103 ? -13.081 10.150 31.120 1.00 58.06 103 MET A N 1
ATOM 814 C CA . MET A 1 103 ? -13.840 9.140 31.854 1.00 58.06 103 MET A CA 1
ATOM 815 C C . MET A 1 103 ? -13.469 9.100 33.343 1.00 58.06 103 MET A C 1
ATOM 817 O O . MET A 1 103 ? -14.369 9.048 34.177 1.00 58.06 103 MET A O 1
ATOM 821 N N . ASP A 1 104 ? -12.182 9.211 33.685 1.00 59.22 104 ASP A N 1
ATOM 822 C CA . ASP A 1 104 ? -11.691 9.271 35.074 1.00 59.22 104 ASP A CA 1
ATOM 823 C C . ASP A 1 104 ? -12.166 10.547 35.802 1.00 59.22 104 ASP A C 1
ATOM 825 O O . ASP A 1 104 ? -12.323 10.578 37.019 1.00 59.22 104 ASP A O 1
ATOM 829 N N . HIS A 1 105 ? -12.497 11.607 35.052 1.00 59.09 105 HIS A N 1
ATOM 830 C CA . HIS A 1 105 ? -13.115 12.819 35.596 1.00 59.09 105 HIS A CA 1
ATOM 831 C C . HIS A 1 105 ? -14.619 12.662 35.920 1.00 59.09 105 HIS A C 1
ATOM 833 O O . HIS A 1 105 ? -15.186 13.486 36.643 1.00 59.09 105 HIS A O 1
ATOM 839 N N . HIS A 1 106 ? -15.289 11.622 35.410 1.00 47.94 106 HIS A N 1
ATOM 840 C CA . HIS A 1 106 ? -16.724 11.392 35.594 1.00 47.94 106 HIS A CA 1
ATOM 841 C C . HIS A 1 106 ? -16.989 10.204 36.532 1.00 47.94 106 HIS A C 1
ATOM 843 O O . HIS A 1 106 ? -17.326 9.106 36.101 1.00 47.94 106 HIS A O 1
ATOM 849 N N . ASP A 1 107 ? -16.956 10.470 37.838 1.00 45.41 107 ASP A N 1
ATOM 850 C CA . ASP A 1 107 ? -17.290 9.559 38.952 1.00 45.41 107 ASP A CA 1
ATOM 851 C C . ASP A 1 107 ? -18.786 9.141 39.018 1.00 45.41 107 ASP A C 1
ATOM 853 O O . ASP A 1 107 ? -19.414 9.096 40.081 1.00 45.41 107 ASP A O 1
ATOM 857 N N . ARG A 1 108 ? -19.444 8.862 37.883 1.00 49.81 108 ARG A N 1
ATOM 858 C CA . ARG A 1 108 ? -20.823 8.346 37.881 1.00 49.81 108 ARG A CA 1
ATOM 859 C C . ARG A 1 108 ? -20.955 7.092 37.030 1.00 49.81 108 ARG A C 1
ATOM 861 O O . ARG A 1 108 ? -20.547 7.104 35.871 1.00 49.81 108 ARG A O 1
ATOM 868 N N . PRO A 1 109 ? -21.640 6.050 37.541 1.00 46.56 109 PRO A N 1
ATOM 869 C CA . PRO A 1 109 ? -21.974 4.877 36.759 1.00 46.56 109 PRO A CA 1
ATOM 870 C C . PRO A 1 109 ? -23.099 5.257 35.793 1.00 46.56 109 PRO A C 1
ATOM 872 O O . PRO A 1 109 ? -24.278 4.990 36.025 1.00 46.56 109 PRO A O 1
ATOM 875 N N . ILE A 1 110 ? -22.749 5.914 34.689 1.00 49.44 110 ILE A N 1
ATOM 876 C CA . ILE A 1 110 ? -23.588 5.861 33.498 1.00 49.44 110 ILE A CA 1
ATOM 877 C C . ILE A 1 110 ? -23.569 4.393 33.109 1.00 49.44 110 ILE A C 1
ATOM 879 O O . ILE A 1 110 ? -22.489 3.845 32.909 1.00 49.44 110 ILE A O 1
ATOM 883 N N . ALA A 1 111 ? -24.743 3.753 33.084 1.00 49.69 111 ALA A N 1
ATOM 884 C CA . ALA A 1 111 ? -24.907 2.346 32.740 1.00 49.69 111 ALA A CA 1
ATOM 885 C C . ALA A 1 111 ? -23.956 1.992 31.590 1.00 49.69 111 ALA A C 1
ATOM 887 O O . ALA A 1 111 ? -24.182 2.404 30.450 1.00 49.69 111 ALA A O 1
ATOM 888 N N . VAL A 1 112 ? -22.862 1.297 31.923 1.00 53.19 112 VAL A N 1
ATOM 889 C CA . VAL A 1 112 ? -21.647 1.201 31.092 1.00 53.19 112 VAL A CA 1
ATOM 890 C C . VAL A 1 112 ? -21.997 0.721 29.682 1.00 53.19 112 VAL A C 1
ATOM 892 O O . VAL A 1 112 ? -21.453 1.185 28.689 1.00 53.19 112 VAL A O 1
ATOM 895 N N . ASN A 1 113 ? -23.031 -0.110 29.578 1.00 52.34 113 ASN A N 1
ATOM 896 C CA . ASN A 1 113 ? -23.511 -0.669 28.324 1.00 52.34 113 ASN A CA 1
ATOM 897 C C . ASN A 1 113 ? -24.301 0.317 27.426 1.00 52.34 113 ASN A C 1
ATOM 899 O O . ASN A 1 113 ? -24.328 0.166 26.207 1.00 52.34 113 ASN A O 1
ATOM 903 N N . ALA A 1 114 ? -24.965 1.330 27.996 1.00 54.38 114 ALA A N 1
ATOM 904 C CA . ALA A 1 114 ? -25.628 2.394 27.231 1.00 54.38 114 ALA A CA 1
ATOM 905 C C . ALA A 1 114 ? -24.627 3.475 26.793 1.00 54.38 114 ALA A C 1
ATOM 907 O O . ALA A 1 114 ? -24.711 3.958 25.664 1.00 54.38 114 ALA A O 1
ATOM 908 N N . GLY A 1 115 ? -23.658 3.791 27.659 1.00 59.84 115 GLY A N 1
ATOM 909 C CA . GLY A 1 115 ? -22.568 4.721 27.364 1.00 59.84 115 GLY A CA 1
ATOM 910 C C . GLY A 1 115 ? -21.651 4.205 26.257 1.00 59.84 115 GLY A C 1
ATOM 911 O O . GLY A 1 115 ? -21.491 4.877 25.243 1.00 59.84 115 GLY A O 1
ATOM 912 N N . VAL A 1 116 ? -21.133 2.978 26.384 1.00 69.06 116 VAL A N 1
ATOM 913 C CA . VAL A 1 116 ? -20.226 2.373 25.388 1.00 69.06 116 VAL A CA 1
ATOM 914 C C . VAL A 1 116 ? -20.883 2.286 24.013 1.00 69.06 116 VAL A C 1
ATOM 916 O O . VAL A 1 116 ? -20.289 2.667 23.009 1.00 69.06 116 VAL A O 1
ATOM 919 N N . HIS A 1 117 ? -22.139 1.850 23.951 1.00 68.56 117 HIS A N 1
ATOM 920 C CA . HIS A 1 117 ? -22.850 1.744 22.683 1.00 68.56 117 HIS A CA 1
ATOM 921 C C . HIS A 1 117 ? -23.109 3.117 22.030 1.00 68.56 117 HIS A C 1
ATOM 923 O O . HIS A 1 117 ? -22.996 3.257 20.812 1.00 68.56 117 HIS A O 1
ATOM 929 N N . PHE A 1 118 ? -23.422 4.146 22.825 1.00 70.81 118 PHE A N 1
ATOM 930 C CA . PHE A 1 118 ? -23.558 5.518 22.332 1.00 70.81 118 PHE A CA 1
ATOM 931 C C . PHE A 1 118 ? -22.224 6.073 21.813 1.00 70.81 118 PHE A C 1
ATOM 933 O O . PHE A 1 118 ? -22.173 6.607 20.706 1.00 70.81 118 PHE A O 1
ATOM 940 N N . VAL A 1 119 ? -21.139 5.876 22.567 1.00 77.81 119 VAL A N 1
ATOM 941 C CA . VAL A 1 119 ? -19.785 6.307 22.193 1.00 77.81 119 VAL A CA 1
ATOM 942 C C . VAL A 1 119 ? -19.338 5.641 20.894 1.00 77.81 119 VAL A C 1
ATOM 944 O O . VAL A 1 119 ? -18.869 6.326 19.990 1.00 77.81 119 VAL A O 1
ATOM 947 N N . LEU A 1 120 ? -19.547 4.330 20.745 1.00 77.75 120 LEU A N 1
ATOM 948 C CA . LEU A 1 120 ? -19.176 3.599 19.532 1.00 77.75 120 LEU A CA 1
ATOM 949 C C . LEU A 1 120 ? -19.989 4.052 18.305 1.00 77.75 120 LEU A C 1
ATOM 951 O O . LEU A 1 120 ? -19.417 4.201 17.223 1.00 77.75 120 LEU A O 1
ATOM 955 N N . LYS A 1 121 ? -21.292 4.347 18.460 1.00 74.69 121 LYS A N 1
ATOM 956 C CA . LYS A 1 121 ? -22.104 4.942 17.378 1.00 74.69 121 LYS A CA 1
ATOM 957 C C . LYS A 1 121 ? -21.593 6.326 16.981 1.00 74.69 121 LYS A C 1
ATOM 959 O O . LYS A 1 121 ? -21.478 6.620 15.792 1.00 74.69 121 LYS A O 1
ATOM 964 N N . GLU A 1 122 ? -21.267 7.165 17.956 1.00 76.38 122 GLU A N 1
ATOM 965 C CA . GLU A 1 122 ? -20.827 8.534 17.698 1.00 76.38 122 GLU A CA 1
ATOM 966 C C . GLU A 1 122 ? -19.414 8.591 17.096 1.00 76.38 122 GLU A C 1
ATOM 968 O O . GLU A 1 122 ? -19.172 9.370 16.172 1.00 76.38 122 GLU A O 1
ATOM 973 N N . LEU A 1 123 ? -18.505 7.715 17.535 1.00 79.62 123 LEU A N 1
ATOM 974 C CA . LEU A 1 123 ? -17.165 7.569 16.963 1.00 79.62 123 LEU A CA 1
ATOM 975 C C . LEU A 1 123 ? -17.236 7.161 15.488 1.00 79.62 123 LEU A C 1
ATOM 977 O O . LEU A 1 123 ? -16.571 7.753 14.642 1.00 79.62 123 LEU A O 1
ATOM 981 N N . MET A 1 124 ? -18.085 6.183 15.170 1.00 82.88 124 MET A N 1
ATOM 982 C CA . MET A 1 124 ? -18.307 5.728 13.799 1.00 82.88 124 MET A CA 1
ATOM 983 C C . MET A 1 124 ? -18.894 6.844 12.925 1.00 82.88 124 MET A C 1
ATOM 985 O O . MET A 1 124 ? -18.452 7.066 11.801 1.00 82.88 124 MET A O 1
ATOM 989 N N . ARG A 1 125 ? -19.862 7.604 13.450 1.00 79.31 125 ARG A N 1
ATOM 990 C CA . ARG A 1 125 ? -20.449 8.745 12.738 1.00 79.31 125 ARG A CA 1
ATOM 991 C C . ARG A 1 125 ? -19.398 9.819 12.436 1.00 79.31 125 ARG A C 1
ATOM 993 O O . ARG A 1 125 ? -19.364 10.338 11.319 1.00 79.31 125 ARG A O 1
ATOM 1000 N N . LYS A 1 126 ? -18.543 10.148 13.412 1.00 77.81 126 LYS A N 1
ATOM 1001 C CA . LYS A 1 126 ? -17.451 11.120 13.249 1.00 77.81 126 LYS A CA 1
ATOM 1002 C C . LYS A 1 126 ? -16.397 10.632 12.255 1.00 77.81 126 LYS A C 1
ATOM 1004 O O . LYS A 1 126 ? -16.053 11.380 11.344 1.00 77.81 126 LYS A O 1
ATOM 1009 N N . SER A 1 127 ? -15.967 9.372 12.338 1.00 79.81 127 SER A N 1
ATOM 1010 C CA . SER A 1 127 ? -14.957 8.817 11.428 1.00 79.81 127 SER A CA 1
ATOM 1011 C C . SER A 1 127 ? -15.437 8.764 9.972 1.00 79.81 127 SER A C 1
ATOM 1013 O O . SER A 1 127 ? -14.689 9.127 9.061 1.00 79.81 127 SER A O 1
ATOM 1015 N N . ILE A 1 128 ? -16.709 8.423 9.732 1.00 80.50 128 ILE A N 1
ATOM 1016 C CA . ILE A 1 128 ? -17.317 8.460 8.391 1.00 80.50 128 ILE A CA 1
ATOM 1017 C C . ILE A 1 128 ? -17.348 9.894 7.835 1.00 80.50 128 ILE A C 1
ATOM 1019 O O . ILE A 1 128 ? -17.067 10.100 6.651 1.00 80.50 128 ILE A O 1
ATOM 1023 N N . ALA A 1 129 ? -17.658 10.889 8.673 1.00 73.06 129 ALA A N 1
ATOM 1024 C CA . ALA A 1 129 ? -17.741 12.295 8.270 1.00 73.06 129 ALA A CA 1
ATOM 1025 C C . ALA A 1 129 ? -16.364 12.948 8.028 1.00 73.06 129 ALA A C 1
ATOM 1027 O O . ALA A 1 129 ? -16.220 13.799 7.143 1.00 73.06 129 ALA A O 1
ATOM 1028 N N . GLU A 1 130 ? -15.350 12.559 8.800 1.00 79.25 130 GLU A N 1
ATOM 1029 C CA . GLU A 1 130 ? -13.989 13.098 8.710 1.00 79.25 130 GLU A CA 1
ATOM 1030 C C . GLU A 1 130 ? -13.177 12.479 7.564 1.00 79.25 130 GLU A C 1
ATOM 1032 O O . GLU A 1 130 ? -12.269 13.126 7.034 1.00 79.25 130 GLU A O 1
ATOM 1037 N N . THR A 1 131 ? -13.548 11.283 7.098 1.00 78.62 131 THR A N 1
ATOM 1038 C CA . THR A 1 131 ? -12.854 10.607 5.996 1.00 78.62 131 THR A CA 1
ATOM 1039 C C . THR A 1 131 ? -13.068 11.340 4.666 1.00 78.62 131 THR A C 1
ATOM 1041 O O . THR A 1 131 ? -14.117 11.234 4.029 1.00 78.62 131 THR A O 1
ATOM 1044 N N . GLN A 1 132 ? -12.049 12.087 4.218 1.00 69.44 132 GLN A N 1
ATOM 1045 C CA . GLN A 1 132 ? -12.136 12.939 3.023 1.00 69.44 132 GLN A CA 1
ATOM 1046 C C . GLN A 1 132 ? -12.407 12.172 1.725 1.00 69.44 132 GLN A C 1
ATOM 1048 O O . GLN A 1 132 ? -13.101 12.687 0.850 1.00 69.44 132 GLN A O 1
ATOM 1053 N N . GLU A 1 133 ? -11.908 10.943 1.611 1.00 72.56 133 GLU A N 1
ATOM 1054 C CA . GLU A 1 133 ? -12.104 10.098 0.428 1.00 72.56 133 GLU A CA 1
ATOM 1055 C C . GLU A 1 133 ? -13.566 9.641 0.293 1.00 72.56 133 GLU A C 1
ATOM 1057 O O . GLU A 1 133 ? -14.124 9.635 -0.806 1.00 72.56 133 GLU A O 1
ATOM 1062 N N . LEU A 1 134 ? -14.226 9.352 1.423 1.00 64.12 134 LEU A N 1
ATOM 1063 C CA . LEU A 1 134 ? -15.630 8.932 1.462 1.00 64.12 134 LEU A CA 1
ATOM 1064 C C . LEU A 1 134 ? -16.611 10.081 1.195 1.00 64.12 134 LEU A C 1
ATOM 1066 O O . LEU A 1 134 ? -17.731 9.820 0.759 1.00 64.12 134 LEU A O 1
ATOM 1070 N N . LYS A 1 135 ? -16.206 11.348 1.376 1.00 65.50 135 LYS A N 1
ATOM 1071 C CA . LYS A 1 135 ? -17.072 12.517 1.112 1.00 65.50 135 LYS A CA 1
ATOM 1072 C C . LYS A 1 135 ? -17.575 12.585 -0.330 1.00 65.50 135 LYS A C 1
ATOM 1074 O O . LYS A 1 135 ? -18.607 13.196 -0.589 1.00 65.50 135 LYS A O 1
ATOM 1079 N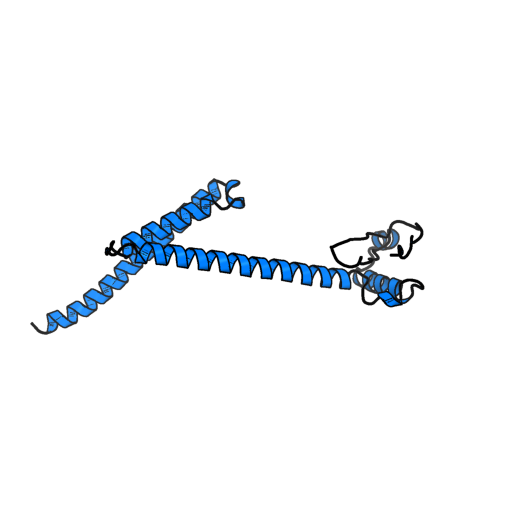 N . ARG A 1 136 ? -16.849 11.977 -1.275 1.00 77.94 136 ARG A N 1
ATOM 1080 C CA . ARG A 1 136 ? -17.237 11.921 -2.693 1.00 77.94 136 ARG A CA 1
ATOM 1081 C C . ARG A 1 136 ? -18.331 10.889 -2.987 1.00 77.94 136 ARG A C 1
ATOM 1083 O O . ARG A 1 136 ? -18.926 10.956 -4.057 1.00 77.94 136 ARG A O 1
ATOM 1090 N N . PHE A 1 137 ? -18.625 9.980 -2.055 1.00 79.38 137 PHE A N 1
ATOM 1091 C CA . PHE A 1 137 ? -19.556 8.867 -2.247 1.00 79.38 137 PHE A CA 1
ATOM 1092 C C . PHE A 1 137 ? -20.575 8.789 -1.099 1.00 79.38 137 PHE A C 1
ATOM 1094 O O . PHE A 1 137 ? -20.503 7.927 -0.224 1.00 79.38 137 PHE A O 1
ATOM 1101 N N . LEU A 1 138 ? -21.561 9.692 -1.127 1.00 76.81 138 LEU A N 1
ATOM 1102 C CA . LEU A 1 138 ? -22.601 9.831 -0.094 1.00 76.81 138 LEU A CA 1
ATOM 1103 C C . LEU A 1 138 ? -23.426 8.549 0.130 1.00 76.81 138 LEU A C 1
ATOM 1105 O O . LEU A 1 138 ? -23.784 8.238 1.263 1.00 76.81 138 LEU A O 1
ATOM 1109 N N . THR A 1 139 ? -23.695 7.776 -0.925 1.00 83.38 139 THR A N 1
ATOM 1110 C CA . THR A 1 139 ? -24.427 6.502 -0.815 1.00 83.38 139 THR A CA 1
ATOM 1111 C C . THR A 1 139 ? -23.616 5.450 -0.059 1.00 83.38 139 THR A C 1
ATOM 1113 O O . THR A 1 139 ? -24.146 4.779 0.820 1.00 83.38 139 THR A O 1
ATOM 1116 N N . LEU A 1 140 ? -22.308 5.373 -0.327 1.00 81.94 140 LEU A N 1
ATOM 1117 C CA . LEU A 1 140 ? -21.403 4.458 0.367 1.00 81.94 140 LEU A CA 1
ATOM 1118 C C . LEU A 1 140 ? -21.249 4.835 1.850 1.00 81.94 140 LEU A C 1
ATOM 1120 O O . LEU A 1 140 ? -21.210 3.957 2.705 1.00 81.94 140 LEU A O 1
ATOM 1124 N N . GLN A 1 141 ? -21.227 6.133 2.180 1.00 79.56 141 GLN A N 1
ATOM 1125 C CA . GLN A 1 141 ? -21.265 6.587 3.577 1.00 79.56 141 GLN A CA 1
ATOM 1126 C C . GLN A 1 141 ? -22.532 6.125 4.304 1.00 79.56 141 GLN A C 1
ATOM 1128 O O . GLN A 1 141 ? -22.442 5.659 5.440 1.00 79.56 141 GLN A O 1
ATOM 1133 N N . ALA A 1 142 ? -23.698 6.246 3.664 1.00 80.81 142 ALA A N 1
ATOM 1134 C CA . ALA A 1 142 ? -24.966 5.829 4.253 1.00 80.81 142 ALA A CA 1
ATOM 1135 C C . ALA A 1 142 ? -25.016 4.310 4.488 1.00 80.81 142 ALA A C 1
ATOM 1137 O O . ALA A 1 142 ? -25.444 3.876 5.556 1.00 80.81 142 ALA A O 1
ATOM 1138 N N . GLU A 1 143 ? -24.522 3.511 3.538 1.00 84.88 143 GLU A N 1
ATOM 1139 C CA . GLU A 1 143 ? -24.447 2.052 3.679 1.00 84.88 143 GLU A CA 1
ATOM 1140 C C . GLU A 1 143 ? -23.488 1.621 4.794 1.00 84.88 143 GLU A C 1
ATOM 1142 O O . GLU A 1 143 ? -23.841 0.769 5.608 1.00 84.88 143 GLU A O 1
ATOM 1147 N N . ILE A 1 144 ? -22.309 2.245 4.898 1.00 83.56 144 ILE A N 1
ATOM 1148 C CA . ILE A 1 144 ? -21.338 1.944 5.962 1.00 83.56 144 ILE A CA 1
ATOM 1149 C C . ILE A 1 144 ? -21.891 2.341 7.336 1.00 83.56 144 ILE A C 1
ATOM 1151 O O . ILE A 1 144 ? -21.776 1.568 8.287 1.00 83.56 144 ILE A O 1
ATOM 1155 N N . ALA A 1 145 ? -22.526 3.511 7.447 1.00 79.88 145 ALA A N 1
ATOM 1156 C CA . ALA A 1 145 ? -23.150 3.954 8.692 1.00 79.88 145 ALA A CA 1
ATOM 1157 C C . ALA A 1 145 ? -24.295 3.021 9.120 1.00 79.88 145 ALA A C 1
ATOM 1159 O O . ALA A 1 145 ? -24.414 2.690 10.301 1.00 79.88 145 ALA A O 1
ATOM 1160 N N . ALA A 1 146 ? -25.118 2.571 8.169 1.00 80.69 146 ALA A N 1
ATOM 1161 C CA . ALA A 1 146 ? -26.205 1.634 8.431 1.00 80.69 146 ALA A CA 1
ATOM 1162 C C . ALA A 1 146 ? -25.676 0.256 8.860 1.00 80.69 146 ALA A C 1
ATOM 1164 O O . ALA A 1 146 ? -26.087 -0.255 9.901 1.00 80.69 146 ALA A O 1
ATOM 1165 N N . ALA A 1 147 ? -24.721 -0.309 8.115 1.00 85.25 147 ALA A N 1
ATOM 1166 C CA . ALA A 1 147 ? -24.137 -1.616 8.406 1.00 85.25 147 ALA A CA 1
ATOM 1167 C C . ALA A 1 147 ? -23.387 -1.630 9.747 1.00 85.25 147 ALA A C 1
ATOM 1169 O O . ALA A 1 147 ? -23.559 -2.548 10.549 1.00 85.25 147 ALA A O 1
ATOM 1170 N N . GLY A 1 148 ? -22.594 -0.591 10.029 1.00 82.25 148 GLY A N 1
ATOM 1171 C CA . GLY A 1 148 ? -21.910 -0.450 11.312 1.00 82.25 148 GLY A CA 1
ATOM 1172 C C . GLY A 1 148 ? -22.889 -0.239 12.469 1.00 82.25 148 GLY A C 1
ATOM 1173 O O . GLY A 1 148 ? -22.719 -0.825 13.539 1.00 82.25 148 GLY A O 1
ATOM 1174 N N . GLY A 1 149 ? -23.948 0.550 12.258 1.00 79.31 149 GLY A N 1
ATOM 1175 C CA . GLY A 1 149 ? -25.000 0.768 13.251 1.00 79.31 149 GLY A CA 1
ATOM 1176 C C . GLY A 1 149 ? -25.768 -0.509 13.599 1.00 79.31 149 GLY A C 1
ATOM 1177 O O . GLY A 1 149 ? -26.058 -0.742 14.773 1.00 79.31 149 GLY A O 1
ATOM 1178 N N . GLU A 1 150 ? -26.063 -1.344 12.602 1.00 84.38 150 GLU A N 1
ATOM 1179 C CA . GLU A 1 150 ? -26.731 -2.634 12.786 1.00 84.38 150 GLU A CA 1
ATOM 1180 C C . GLU A 1 150 ? -25.821 -3.661 13.474 1.00 84.38 150 GLU A C 1
ATOM 1182 O O . GLU A 1 150 ? -26.254 -4.338 14.408 1.00 84.38 150 GLU A O 1
ATOM 1187 N N . ALA A 1 151 ? -24.551 -3.752 13.066 1.00 81.31 151 ALA A N 1
ATOM 1188 C CA . ALA A 1 151 ? -23.576 -4.644 13.693 1.00 81.31 151 ALA A CA 1
ATOM 1189 C C . ALA A 1 151 ? -23.403 -4.336 15.189 1.00 81.31 151 ALA A C 1
ATOM 1191 O O . ALA A 1 151 ? -23.337 -5.246 16.016 1.00 81.31 151 ALA A O 1
ATOM 1192 N N . LEU A 1 152 ? -23.391 -3.051 15.540 1.00 79.31 152 LEU A N 1
ATOM 1193 C CA . LEU A 1 152 ? -23.215 -2.601 16.913 1.00 79.31 152 LEU A CA 1
ATOM 1194 C C . LEU A 1 152 ? -24.447 -2.878 17.797 1.00 79.31 152 LEU A C 1
ATOM 1196 O O . LEU A 1 152 ? -24.286 -3.277 18.951 1.00 79.31 152 LEU A O 1
ATOM 1200 N N . GLU A 1 153 ? -25.667 -2.756 17.257 1.00 78.81 153 GLU A N 1
ATOM 1201 C CA . GLU A 1 153 ? -26.885 -3.174 17.976 1.00 78.81 153 GLU A CA 1
ATOM 1202 C C . GLU A 1 153 ? -26.945 -4.692 18.164 1.00 78.81 153 GLU A C 1
ATOM 1204 O O . GLU A 1 153 ? -27.280 -5.160 19.253 1.00 78.81 153 GLU A O 1
ATOM 1209 N N . ARG A 1 154 ? -26.572 -5.481 17.144 1.00 82.94 154 ARG A N 1
ATOM 1210 C CA . ARG A 1 154 ? -26.501 -6.946 17.280 1.00 82.94 154 ARG A CA 1
ATOM 1211 C C . ARG A 1 154 ? -25.518 -7.354 18.374 1.00 82.94 154 ARG A C 1
ATOM 1213 O O . ARG A 1 154 ? -25.869 -8.159 19.230 1.00 82.94 154 ARG A O 1
ATOM 1220 N N . PHE A 1 155 ? -24.332 -6.746 18.395 1.00 81.19 155 PHE A N 1
ATOM 1221 C CA . PHE A 1 155 ? -23.327 -7.001 19.427 1.00 81.19 155 PHE A CA 1
ATOM 1222 C C . PHE A 1 155 ? -23.831 -6.649 20.834 1.00 81.19 155 PHE A C 1
ATOM 1224 O O . PHE A 1 155 ? -23.621 -7.402 21.790 1.00 81.19 155 PHE A O 1
ATOM 1231 N N . ARG A 1 156 ? -24.545 -5.524 20.970 1.00 79.00 156 ARG A N 1
ATOM 1232 C CA . ARG A 1 156 ? -25.166 -5.116 22.236 1.00 79.00 156 ARG A CA 1
ATOM 1233 C C . ARG A 1 156 ? -26.187 -6.141 22.721 1.00 79.00 156 ARG A C 1
ATOM 1235 O O . ARG A 1 156 ? -26.222 -6.445 23.914 1.00 79.00 156 ARG A O 1
ATOM 1242 N N . GLU A 1 157 ? -27.019 -6.655 21.824 1.00 76.94 157 GLU A N 1
ATOM 1243 C CA . GLU A 1 157 ? -28.070 -7.604 22.182 1.00 76.94 157 GLU A CA 1
ATOM 1244 C C . GLU A 1 157 ? -27.509 -8.995 22.517 1.00 76.94 157 GLU A C 1
ATOM 1246 O O . GLU A 1 157 ? -27.921 -9.596 23.509 1.00 76.94 157 GLU A O 1
ATOM 1251 N N . GLU A 1 158 ? -26.493 -9.468 21.788 1.00 78.50 158 GLU A N 1
ATOM 1252 C CA . GLU A 1 158 ? -25.772 -10.702 22.138 1.00 78.50 158 GLU A CA 1
ATOM 1253 C C . GLU A 1 158 ? -25.064 -10.603 23.491 1.00 78.50 158 GLU A C 1
ATOM 1255 O O . GLU A 1 158 ? -25.133 -11.532 24.302 1.00 78.50 158 GLU A O 1
ATOM 1260 N N . SER A 1 159 ? -24.436 -9.459 23.775 1.00 73.69 159 SER A N 1
ATOM 1261 C CA . SER A 1 159 ? -23.765 -9.220 25.056 1.00 73.69 159 SER A CA 1
ATOM 1262 C C . SER A 1 159 ? -24.757 -9.261 26.222 1.00 73.69 159 SER A C 1
ATOM 1264 O O . SER A 1 159 ? -24.488 -9.897 27.241 1.00 73.69 159 SER A O 1
ATOM 1266 N N . LYS A 1 160 ? -25.942 -8.647 26.069 1.00 76.06 160 LYS A N 1
ATOM 1267 C CA . LYS A 1 160 ? -27.014 -8.730 27.076 1.00 76.06 160 LYS A CA 1
ATOM 1268 C C . LYS A 1 160 ? -27.510 -10.157 27.258 1.00 76.06 160 LYS A C 1
ATOM 1270 O O . LYS A 1 160 ? -27.638 -10.602 28.391 1.00 76.06 160 LYS A O 1
ATOM 1275 N N . LYS A 1 161 ? -27.787 -10.867 26.161 1.00 75.31 161 LYS A N 1
ATOM 1276 C CA . LYS A 1 161 ? -28.281 -12.247 26.211 1.00 75.31 161 LYS A CA 1
ATOM 1277 C C . LYS A 1 161 ? -27.303 -13.156 26.952 1.00 75.31 161 LYS A C 1
ATOM 1279 O O . LYS A 1 161 ? -27.721 -13.913 27.818 1.00 75.31 161 LYS A O 1
ATOM 1284 N N . THR A 1 162 ? -26.013 -13.030 26.654 1.00 77.19 162 THR A N 1
ATOM 1285 C CA . THR A 1 162 ? -24.949 -13.795 27.315 1.00 77.19 162 THR A CA 1
ATOM 1286 C C . THR A 1 162 ? -24.868 -13.462 28.805 1.00 77.19 162 THR A C 1
ATOM 1288 O O . THR A 1 162 ? -24.814 -14.367 29.633 1.00 77.19 162 THR A O 1
ATOM 1291 N N . ALA A 1 163 ? -24.929 -12.176 29.166 1.00 69.69 163 ALA A N 1
ATOM 1292 C CA . ALA A 1 163 ? -24.926 -11.754 30.566 1.00 69.69 163 ALA A CA 1
ATOM 1293 C C . ALA A 1 163 ? -26.149 -12.282 31.337 1.00 69.69 163 ALA A C 1
ATOM 1295 O O . ALA A 1 163 ? -25.999 -12.787 32.443 1.00 69.69 163 ALA A O 1
ATOM 1296 N N . VAL A 1 164 ? -27.346 -12.222 30.744 1.00 74.56 164 VAL A N 1
ATOM 1297 C CA . VAL A 1 164 ? -28.572 -12.774 31.345 1.00 74.56 164 VAL A CA 1
ATOM 1298 C C . VAL A 1 164 ? -28.465 -14.287 31.518 1.00 74.56 164 VAL A C 1
ATOM 1300 O O . VAL A 1 164 ? -28.780 -14.785 32.587 1.00 74.56 164 VAL A O 1
ATOM 1303 N N . GLN A 1 165 ? -27.946 -15.018 30.528 1.00 74.50 165 GLN A N 1
ATOM 1304 C CA . GLN A 1 165 ? -27.741 -16.467 30.648 1.00 74.50 165 GLN A CA 1
ATOM 1305 C C . GLN A 1 165 ? -26.779 -16.842 31.783 1.00 74.50 165 GLN A C 1
ATOM 1307 O O . GLN A 1 165 ? -27.007 -17.836 32.470 1.00 74.50 165 GLN A O 1
ATOM 1312 N N . LEU A 1 166 ? -25.721 -16.055 31.997 1.00 70.94 166 LEU A N 1
ATOM 1313 C CA . LEU A 1 166 ? -24.806 -16.250 33.124 1.00 70.94 166 LEU A CA 1
ATOM 1314 C C . LEU A 1 166 ? -25.502 -15.983 34.465 1.00 70.94 166 LEU A C 1
ATOM 1316 O O . LEU A 1 166 ? -25.358 -16.777 35.389 1.00 70.94 166 LEU A O 1
ATOM 1320 N N . LEU A 1 167 ? -26.305 -14.920 34.550 1.00 72.25 167 LEU A N 1
ATOM 1321 C CA . LEU A 1 167 ? -27.080 -14.595 35.751 1.00 72.25 167 LEU A CA 1
ATOM 1322 C C . LEU A 1 167 ? -28.161 -15.641 36.056 1.00 72.25 167 LEU A C 1
ATOM 1324 O O . LEU A 1 167 ? -28.342 -16.005 37.215 1.00 72.25 167 LEU A O 1
ATOM 1328 N N . ASP A 1 168 ? -28.851 -16.161 35.041 1.00 71.06 168 ASP A N 1
ATOM 1329 C CA . ASP A 1 168 ? -29.838 -17.236 35.194 1.00 71.06 168 ASP A CA 1
ATOM 1330 C C . ASP A 1 168 ? -29.167 -18.523 35.690 1.00 71.06 168 ASP A C 1
ATOM 1332 O O . ASP A 1 168 ? -29.690 -19.215 36.570 1.00 71.06 168 ASP A O 1
ATOM 1336 N N . MET A 1 169 ? -27.971 -18.820 35.169 1.00 76.12 169 MET A N 1
ATOM 1337 C CA . MET A 1 169 ? -27.159 -19.934 35.641 1.00 76.12 169 MET A CA 1
ATOM 1338 C C . MET A 1 169 ? -26.793 -19.748 37.120 1.00 76.12 169 MET A C 1
ATOM 1340 O O . MET A 1 169 ? -26.986 -20.675 37.898 1.00 76.12 169 MET A O 1
ATOM 1344 N N . GLU A 1 170 ? -26.363 -18.558 37.546 1.00 72.44 170 GLU A N 1
ATOM 1345 C CA . GLU A 1 170 ? -26.060 -18.250 38.955 1.00 72.44 170 GLU A CA 1
ATOM 1346 C C . GLU A 1 170 ? -27.298 -18.283 39.868 1.00 72.44 170 GLU A C 1
ATOM 1348 O O . GLU A 1 170 ? -27.240 -18.815 40.979 1.00 72.44 170 GLU A O 1
ATOM 1353 N N . SER A 1 171 ? -28.440 -17.778 39.395 1.00 69.88 171 SER A N 1
ATOM 1354 C CA . SER A 1 171 ? -29.697 -17.755 40.150 1.00 69.88 171 SER A CA 1
ATOM 1355 C C . SER A 1 171 ? -30.198 -19.164 40.460 1.00 69.88 171 SER A C 1
ATOM 1357 O O . SER A 1 171 ? -30.631 -19.424 41.585 1.00 69.88 171 SER A O 1
ATOM 1359 N N . SER A 1 172 ? -30.046 -20.094 39.511 1.00 66.56 172 SER A N 1
ATOM 1360 C CA . SER A 1 172 ? -30.450 -21.492 39.685 1.00 66.56 172 SER A CA 1
ATOM 1361 C C . SER A 1 172 ? -29.735 -22.190 40.853 1.00 66.56 172 SER A C 1
ATOM 1363 O O . SER A 1 172 ? -30.352 -23.002 41.547 1.00 66.56 172 SER A O 1
ATOM 1365 N N . TYR A 1 173 ? -28.483 -21.813 41.149 1.00 60.38 173 TYR A N 1
ATOM 1366 C CA . TYR A 1 173 ? -27.746 -22.321 42.312 1.00 60.38 173 TYR A CA 1
ATOM 1367 C C . TYR A 1 173 ? -28.268 -21.759 43.639 1.00 60.38 173 TYR A C 1
ATOM 1369 O O . TYR A 1 173 ? -28.244 -22.460 44.649 1.00 60.38 173 TYR A O 1
ATOM 1377 N N . LEU A 1 174 ? -28.754 -20.515 43.651 1.00 54.19 174 LEU A N 1
ATOM 1378 C CA . LEU A 1 174 ? -29.241 -19.848 44.863 1.00 54.19 174 LEU A CA 1
ATOM 1379 C C . LEU A 1 174 ? -30.663 -20.283 45.244 1.00 54.19 174 LEU A C 1
ATOM 1381 O O . LEU A 1 174 ? -30.978 -20.371 46.428 1.00 54.19 174 LEU A O 1
ATOM 1385 N N . THR A 1 175 ? -31.512 -20.608 44.267 1.00 56.31 175 THR A N 1
ATOM 1386 C CA . THR A 1 175 ? -32.870 -21.127 44.512 1.00 56.31 175 THR A CA 1
ATOM 1387 C C . THR A 1 175 ? -32.926 -22.620 44.841 1.00 56.31 175 THR A C 1
ATOM 1389 O O . THR A 1 175 ? -33.963 -23.087 45.288 1.00 56.31 175 THR A O 1
ATOM 1392 N N . GLY A 1 176 ? -31.843 -23.380 44.645 1.00 53.19 176 GLY A N 1
ATOM 1393 C CA . GLY A 1 176 ? -31.786 -24.813 44.975 1.00 53.19 176 GLY A CA 1
ATOM 1394 C C . GLY A 1 176 ? -31.541 -25.137 46.459 1.00 53.19 176 GLY A C 1
ATOM 1395 O O . GLY A 1 176 ? -31.513 -26.312 46.817 1.00 53.19 176 GLY A O 1
ATOM 1396 N N . PHE A 1 177 ? -31.332 -24.122 47.306 1.00 48.34 177 PHE A N 1
ATOM 1397 C CA . PHE A 1 177 ? -31.050 -24.248 48.747 1.00 48.34 177 PHE A CA 1
ATOM 1398 C C . PHE A 1 177 ? -32.173 -23.709 49.662 1.00 48.34 177 PHE A C 1
ATOM 1400 O O . PHE A 1 177 ? -31.993 -23.671 50.882 1.00 48.34 177 PHE A O 1
ATOM 1407 N N . LEU A 1 178 ? -33.319 -23.316 49.094 1.00 46.06 178 LEU A N 1
ATOM 1408 C CA . LEU A 1 178 ? -34.570 -22.986 49.796 1.00 46.06 178 LEU A CA 1
ATOM 1409 C C . LEU A 1 178 ? -35.640 -24.026 49.454 1.00 46.06 178 LEU A C 1
ATOM 1411 O O . LEU A 1 178 ? -36.429 -24.356 50.366 1.00 46.06 178 LEU A O 1
#

Radius of gyration: 31.46 Å; chains: 1; bounding box: 69×46×83 Å

pLDDT: mean 71.53, std 14.74, range [27.7, 88.88]

Secondary structure (DSSP, 8-state):
----------SS-B--EEESEEEEP-BPPPHHHHHTT--HHHHHHHHHHHHHH-TTTGGGGGG-HHHHHHHHHHHHHHHHHHHHHHHHHHHHHHHHHHHHHHHHT--S---HHHHHHHHHHHHHHHHHHH-TTGGG-HHHHHHHHHHHHHHHHHHHHHHHHHHHHHHHHHHHHHHTT-

Foldseek 3Di:
DDDQDPDDDDDDFWDWDDDPDDIATEGAQHPVCVVVVPDPVVRQVVRLVCQCPDPRRVVVSVCYYDVNVVVVVVVVVVVVVVVVVVVVVVVVVVVVVVVVVVVVVDPDCPVVLVVVLVVQLVVLVVVLVPPPVNVVPVPVSVVSSVVSNVVSVVVSVVVVVVVVVVVVVVVVVVVVVD

Organism: Quercus lobata (NCBI:txid97700)

InterPro domains:
  IPR000375 Dynamin stalk domain [PF01031] (16-106)
  IPR022812 Dynamin [PTHR11566] (17-112)
  IPR027417 P-loop containing nucleoside triphosphate hydrolase [G3DSA:3.40.50.300] (6-95)
  IPR027417 P-loop containing nucleoside triphosphate hydrolase [SSF52540] (14-94)

Sequence (178 aa):
MNPICKLHRREDIWKIVSFNHPWVGIVNRSQADINKIVDILVARCKEWEYFATSPDSGHLASKMGSECLAKLLSMHLESVIRAQISSITSLINKSIEELESEMDHHDRPIAVNAGVHFVLKELMRKSIAETQELKRFLTLQAEIAAAGGEALERFREESKKTAVQLLDMESSYLTGFL